Protein AF-A0A3D0N893-F1 (afdb_monomer_lite)

Secondary structure (DSSP, 8-state):
-------------------EEEEGGGGT----TTSB-HHHHHHHHHHHHHTT-EEEE--SEEEEESS-EEE-TTEEEE----S--SS-TTSSEEEEE-TTTT-SSS--SEEE-TT-EEES-EEE-TT-BTTB-----EEEEE-SSS-EEES-EEES-SEEEESSTT--

Radius of gyration: 20.05 Å; chains: 1; bounding box: 73×39×54 Å

Sequence (168 aa):
MRAVITGAALLIVAAACHAADVDVTAYGATCDPNEDATQAIQRALDACGGSGGGTVRMAAGQYRIDGSLVVPPGVTLQGVWKAPHYSSPEVGTTLLAYAGRGSTDGPPLVMLESNSTIRGVTIYYPDQTVDDIQPYPWCIQGRGTHLNVVDCTLLNPYLGIDFGTYAH

Foldseek 3Di:
DDDDDDDDDDPPPPLPLDQDEAELVVQPFDLDQVDARAVSQQVRQVVSVVSVEHEYEYEQGEHEHQDAHERHANYEDDKAADDDDPPDCNGIAEYADDYAWADQDDDANYEYEHNYEYERYEYEDPPDDPVDHTAGHENYEYAYPNYYYYHYHYHRHPHYYYPDPRPD

Structure (mmCIF, N/CA/C/O backbone):
data_AF-A0A3D0N893-F1
#
_entry.id   AF-A0A3D0N893-F1
#
loop_
_atom_site.group_PDB
_atom_site.id
_atom_site.type_symbol
_atom_site.label_atom_id
_atom_site.label_alt_id
_atom_site.label_comp_id
_atom_site.label_asym_id
_atom_site.label_entity_id
_atom_site.label_seq_id
_atom_site.pdbx_PDB_ins_code
_atom_site.Cartn_x
_atom_site.Cartn_y
_atom_site.Cartn_z
_atom_site.occupancy
_atom_site.B_iso_or_equiv
_atom_site.auth_seq_id
_atom_site.auth_comp_id
_atom_site.auth_asym_id
_atom_site.auth_atom_id
_atom_site.pdbx_PDB_model_num
ATOM 1 N N . MET A 1 1 ? -57.915 23.186 36.124 1.00 40.22 1 MET A N 1
ATOM 2 C CA . MET A 1 1 ? -56.913 23.263 35.038 1.00 40.22 1 MET A CA 1
ATOM 3 C C . MET A 1 1 ? -55.570 22.815 35.595 1.00 40.22 1 MET A C 1
ATOM 5 O O . MET A 1 1 ? -55.057 23.473 36.487 1.00 40.22 1 MET A O 1
ATOM 9 N N . ARG A 1 2 ? -55.044 21.666 35.156 1.00 34.31 2 ARG A N 1
ATOM 10 C CA . ARG A 1 2 ? -53.698 21.180 35.499 1.00 34.31 2 ARG A CA 1
ATOM 11 C C . ARG A 1 2 ? -52.986 20.881 34.183 1.00 34.31 2 ARG A C 1
ATOM 13 O O . ARG A 1 2 ? -53.413 19.985 33.465 1.00 34.31 2 ARG A O 1
ATOM 20 N N . ALA A 1 3 ? -51.974 21.676 33.852 1.00 42.62 3 ALA A N 1
ATOM 21 C CA . ALA A 1 3 ? -51.110 21.431 32.707 1.00 42.62 3 ALA A CA 1
ATOM 22 C C . ALA A 1 3 ? -50.092 20.351 33.095 1.00 42.62 3 ALA A C 1
ATOM 24 O O . ALA A 1 3 ? -49.357 20.513 34.067 1.00 42.62 3 ALA A O 1
ATOM 25 N N . VAL A 1 4 ? -50.092 19.239 32.364 1.00 42.94 4 VAL A N 1
ATOM 26 C CA . VAL A 1 4 ? -49.065 18.200 32.461 1.00 42.94 4 VAL A CA 1
ATOM 27 C C . VAL A 1 4 ? -48.025 18.522 31.394 1.00 42.94 4 VAL A C 1
ATOM 29 O O . VAL A 1 4 ? -48.343 18.534 30.209 1.00 42.94 4 VAL A O 1
ATOM 32 N N . ILE A 1 5 ? -46.806 18.843 31.823 1.00 50.22 5 ILE A N 1
ATOM 33 C CA . ILE A 1 5 ? -45.654 19.054 30.943 1.00 50.22 5 ILE A CA 1
ATOM 34 C C . ILE A 1 5 ? -44.962 17.700 30.800 1.00 50.22 5 ILE A C 1
ATOM 36 O O . ILE A 1 5 ? -44.327 17.219 31.737 1.00 50.22 5 ILE A O 1
ATOM 40 N N . THR A 1 6 ? -45.110 17.065 29.642 1.00 48.34 6 THR A N 1
ATOM 41 C CA . THR A 1 6 ? -44.401 15.829 29.305 1.00 48.34 6 THR A CA 1
ATOM 42 C C . THR A 1 6 ? -43.021 16.204 28.765 1.00 48.34 6 THR A C 1
ATOM 44 O O . THR A 1 6 ? -42.893 16.659 27.631 1.00 48.34 6 THR A O 1
ATOM 47 N N . GLY A 1 7 ? -41.984 16.072 29.593 1.00 47.94 7 GLY A N 1
ATOM 48 C CA . GLY A 1 7 ? -40.597 16.246 29.164 1.00 47.94 7 GLY A CA 1
ATOM 49 C C . GLY A 1 7 ? -40.139 15.042 28.342 1.00 47.94 7 GLY A C 1
ATOM 50 O O . GLY A 1 7 ? -40.077 13.930 28.860 1.00 47.94 7 GLY A O 1
ATOM 51 N N . ALA A 1 8 ? -39.824 15.255 27.065 1.00 55.34 8 ALA A N 1
ATOM 52 C CA . ALA A 1 8 ? -39.157 14.257 26.238 1.00 55.34 8 ALA A CA 1
ATOM 53 C C . ALA A 1 8 ? -37.666 14.222 26.607 1.00 55.34 8 ALA A C 1
ATOM 55 O O . ALA A 1 8 ? -36.944 15.197 26.399 1.00 55.34 8 ALA A O 1
ATOM 56 N N . ALA A 1 9 ? -37.207 13.108 27.176 1.00 52.56 9 ALA A N 1
ATOM 57 C CA . ALA A 1 9 ? -35.788 12.858 27.392 1.00 52.56 9 ALA A CA 1
ATOM 58 C C . ALA A 1 9 ? -35.132 12.511 26.046 1.00 52.56 9 ALA A C 1
ATOM 60 O O . ALA A 1 9 ? -35.373 11.442 25.486 1.00 52.56 9 ALA A O 1
ATOM 61 N N . LEU A 1 10 ? -34.320 13.427 25.516 1.00 49.09 10 LEU A N 1
ATOM 62 C CA . LEU A 1 10 ? -33.465 13.173 24.362 1.00 49.09 10 LEU A CA 1
ATOM 63 C C . LEU A 1 10 ? -32.269 12.330 24.829 1.00 49.09 10 LEU A C 1
ATOM 65 O O . LEU A 1 10 ? -31.354 12.845 25.470 1.00 49.09 10 LEU A O 1
ATOM 69 N N . LEU A 1 11 ? -32.290 11.026 24.540 1.00 47.56 11 LEU A N 1
ATOM 70 C CA . LEU A 1 11 ? -31.124 10.164 24.723 1.00 47.56 11 LEU A CA 1
ATOM 71 C C . LEU A 1 11 ? -30.091 10.531 23.648 1.00 47.56 11 LEU A C 1
ATOM 73 O O . LEU A 1 11 ? -30.222 10.144 22.488 1.00 47.56 11 LEU A O 1
ATOM 77 N N . ILE A 1 12 ? -29.061 11.286 24.024 1.00 55.84 12 ILE A N 1
ATOM 78 C CA . ILE A 1 12 ? -27.853 11.404 23.207 1.00 55.84 12 ILE A CA 1
ATOM 79 C C . ILE A 1 12 ? -27.096 10.092 23.399 1.00 55.84 12 ILE A C 1
ATOM 81 O O . ILE A 1 12 ? -26.397 9.905 24.394 1.00 55.84 12 ILE A O 1
ATOM 85 N N . VAL A 1 13 ? -27.268 9.154 22.469 1.00 53.78 13 VAL A N 1
ATOM 86 C CA . VAL A 1 13 ? -26.349 8.022 22.363 1.00 53.78 13 VAL A CA 1
ATOM 87 C C . VAL A 1 13 ? -25.050 8.602 21.822 1.00 53.78 13 VAL A C 1
ATOM 89 O O . VAL A 1 13 ? 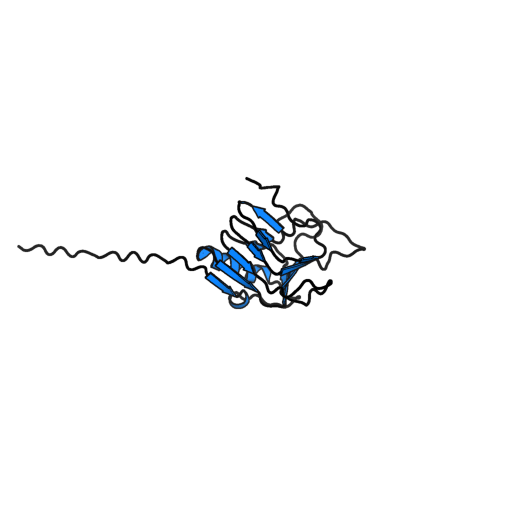-24.924 8.859 20.627 1.00 53.78 13 VAL A O 1
ATOM 92 N N . ALA A 1 14 ? -24.102 8.878 22.714 1.00 51.41 14 ALA A N 1
ATOM 93 C CA . ALA A 1 14 ? -22.727 9.089 22.305 1.00 51.41 14 ALA A CA 1
ATOM 94 C C . ALA A 1 14 ? -22.278 7.792 21.624 1.00 51.41 14 ALA A C 1
ATOM 96 O O . ALA A 1 14 ? -22.131 6.763 22.286 1.00 51.41 14 ALA A O 1
ATOM 97 N N . ALA A 1 15 ? -22.133 7.818 20.299 1.00 56.25 15 ALA A N 1
ATOM 98 C CA . ALA A 1 15 ? -21.440 6.758 19.592 1.00 56.25 15 ALA A CA 1
ATOM 99 C C . ALA A 1 15 ? -20.013 6.752 20.145 1.00 56.25 15 ALA A C 1
ATOM 101 O O . ALA A 1 15 ? -19.223 7.649 19.855 1.00 56.25 15 ALA A O 1
ATO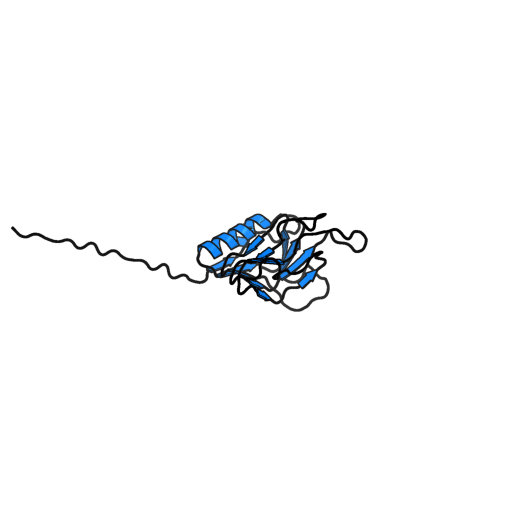M 102 N N . ALA A 1 16 ? -19.713 5.802 21.028 1.00 52.94 16 ALA A N 1
ATOM 103 C CA . ALA A 1 16 ? -18.344 5.559 21.427 1.00 52.94 16 ALA A CA 1
ATOM 104 C C . ALA A 1 16 ? -17.589 5.201 20.143 1.00 52.94 16 ALA A C 1
ATOM 106 O O . ALA A 1 16 ? -17.897 4.188 19.514 1.00 52.94 16 ALA A O 1
ATOM 107 N N . CYS A 1 17 ? -16.653 6.057 19.732 1.00 51.31 17 CYS A N 1
ATOM 108 C CA . CYS A 1 17 ? -15.694 5.761 18.678 1.00 51.31 17 CYS A CA 1
ATOM 109 C C . CYS A 1 17 ? -14.782 4.639 19.185 1.00 51.31 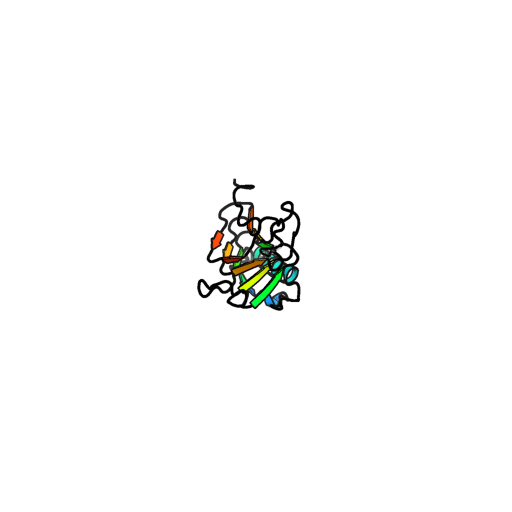17 CYS A C 1
ATOM 111 O O . CYS A 1 17 ? -13.710 4.862 19.742 1.00 51.31 17 CYS A O 1
ATOM 113 N N . HIS A 1 18 ? -15.261 3.404 19.103 1.00 61.41 18 HIS A N 1
ATOM 114 C CA . HIS A 1 18 ? -14.405 2.259 19.325 1.00 61.41 18 HIS A CA 1
ATOM 115 C C . HIS A 1 18 ? -13.518 2.122 18.093 1.00 61.41 18 HIS A C 1
ATOM 117 O O . HIS A 1 18 ? -14.037 2.111 16.979 1.00 61.41 18 HIS A O 1
ATOM 123 N N . ALA A 1 19 ? -12.202 2.035 18.287 1.00 76.06 19 ALA A N 1
ATOM 124 C CA . ALA A 1 19 ? -11.289 1.711 17.199 1.00 76.06 19 ALA A CA 1
ATOM 125 C C . ALA A 1 19 ? -11.771 0.410 16.540 1.00 76.06 19 ALA A C 1
ATOM 127 O O . ALA A 1 19 ? -11.820 -0.632 17.195 1.00 76.06 19 ALA A O 1
ATOM 128 N N . ALA A 1 20 ? -12.196 0.487 15.279 1.00 86.81 20 ALA A N 1
ATOM 129 C CA . ALA A 1 20 ? -12.757 -0.663 14.586 1.00 86.81 20 ALA A CA 1
ATOM 130 C C . ALA A 1 20 ? -11.653 -1.695 14.309 1.00 86.81 20 ALA A C 1
ATOM 132 O O . ALA A 1 20 ? -10.546 -1.322 13.934 1.00 86.81 20 ALA A O 1
ATOM 133 N N . ASP A 1 21 ? -11.944 -2.985 14.473 1.00 93.44 21 ASP A N 1
ATOM 134 C CA . ASP A 1 21 ? -11.076 -4.077 14.016 1.00 93.44 21 ASP A CA 1
ATOM 135 C C . ASP A 1 21 ? -11.810 -4.791 12.874 1.00 93.44 21 ASP A C 1
ATOM 137 O O . ASP A 1 21 ? -12.871 -5.386 13.076 1.00 93.44 21 ASP A O 1
ATOM 141 N N . VAL A 1 22 ? -11.309 -4.612 11.653 1.00 96.81 22 VAL A N 1
ATOM 142 C CA . VAL A 1 22 ? -11.985 -4.973 10.405 1.00 96.81 22 VAL A CA 1
ATOM 143 C C . VAL A 1 22 ? -11.134 -5.973 9.632 1.00 96.81 22 VAL A C 1
ATOM 145 O O . VAL A 1 22 ? -10.005 -5.668 9.276 1.00 96.81 22 VAL A O 1
ATOM 148 N N . ASP A 1 23 ? -11.673 -7.143 9.303 1.00 96.94 23 ASP A N 1
ATOM 149 C CA . ASP A 1 23 ? -11.006 -8.100 8.411 1.00 96.94 23 ASP A CA 1
ATOM 150 C C . ASP A 1 23 ? -11.382 -7.823 6.945 1.00 96.94 23 ASP A C 1
ATOM 152 O O . ASP A 1 23 ? -12.566 -7.704 6.616 1.00 96.94 23 ASP A O 1
ATOM 156 N N . VAL A 1 24 ? -10.396 -7.739 6.045 1.00 97.88 24 VAL A N 1
ATOM 157 C CA . VAL A 1 24 ? -10.636 -7.477 4.611 1.00 97.88 24 VAL A CA 1
ATOM 158 C C . VAL A 1 24 ? -11.502 -8.545 3.928 1.00 97.88 24 VAL A C 1
ATOM 160 O O . VAL A 1 24 ? -12.219 -8.243 2.971 1.00 97.88 24 VAL A O 1
ATOM 163 N N . THR A 1 25 ? -11.498 -9.786 4.421 1.00 96.31 25 THR A N 1
ATOM 164 C CA . THR A 1 25 ? -12.302 -10.886 3.859 1.00 96.31 25 THR A CA 1
ATOM 165 C C . THR A 1 25 ? -13.799 -10.672 4.075 1.00 96.31 25 THR A C 1
ATOM 167 O O . THR A 1 25 ? -14.599 -11.050 3.219 1.00 96.31 25 THR A O 1
ATOM 170 N N . ALA A 1 26 ? -14.194 -9.958 5.138 1.00 97.25 26 ALA A N 1
ATOM 171 C CA . ALA A 1 26 ? -15.586 -9.564 5.369 1.00 97.25 26 ALA A CA 1
ATOM 172 C C . ALA A 1 26 ? -16.118 -8.594 4.294 1.00 97.25 26 ALA A C 1
ATOM 174 O O . ALA A 1 26 ? -17.329 -8.431 4.151 1.00 97.25 26 ALA A O 1
ATOM 175 N N . TYR A 1 27 ? -15.219 -7.984 3.514 1.00 98.00 27 TYR A N 1
ATOM 176 C CA . TYR A 1 27 ? -15.524 -7.057 2.421 1.00 98.00 27 TYR A CA 1
ATOM 177 C C . TYR A 1 27 ? -15.267 -7.672 1.036 1.00 98.00 27 TYR A C 1
ATOM 179 O O . TYR A 1 27 ? -15.369 -6.980 0.014 1.00 98.00 27 TYR A O 1
ATOM 187 N N . GLY A 1 28 ? -14.986 -8.980 1.000 1.00 97.25 28 GLY A N 1
ATOM 188 C CA . GLY A 1 28 ? -14.804 -9.769 -0.215 1.00 97.25 28 GLY A CA 1
ATOM 189 C C . GLY A 1 28 ? -13.378 -9.787 -0.758 1.00 97.25 28 GLY A C 1
ATOM 190 O O . GLY A 1 28 ? -13.204 -10.092 -1.931 1.00 97.25 28 GLY A O 1
ATOM 191 N N . ALA A 1 29 ? -12.367 -9.428 0.041 1.00 97.00 29 ALA A N 1
ATOM 192 C CA . ALA A 1 29 ? -10.984 -9.506 -0.414 1.00 97.00 29 ALA A CA 1
ATOM 193 C C . ALA A 1 29 ? -10.531 -10.968 -0.431 1.00 97.00 29 ALA A C 1
ATOM 195 O O . ALA A 1 29 ? -10.571 -11.644 0.601 1.00 97.00 29 ALA A O 1
ATOM 196 N N . THR A 1 30 ? -10.079 -11.438 -1.589 1.00 93.62 30 THR A N 1
ATOM 197 C CA . THR A 1 30 ? -9.450 -12.747 -1.756 1.00 93.62 30 THR A CA 1
ATOM 198 C C . THR A 1 30 ? -7.932 -12.584 -1.773 1.00 93.62 30 THR A C 1
ATOM 200 O O . THR A 1 30 ? -7.400 -11.569 -2.219 1.00 93.62 30 THR A O 1
ATOM 203 N N . CYS A 1 31 ? -7.218 -13.573 -1.236 1.00 90.94 31 CYS A N 1
ATOM 204 C CA . CYS A 1 31 ? -5.760 -13.660 -1.333 1.00 90.94 31 CYS A CA 1
ATOM 205 C C . CYS A 1 31 ? -5.323 -14.524 -2.531 1.00 90.94 31 CYS A C 1
ATOM 207 O O . CYS A 1 31 ? -4.345 -15.273 -2.444 1.00 90.94 31 CYS A O 1
ATOM 209 N N . ASP A 1 32 ? -6.085 -14.447 -3.628 1.00 93.88 32 ASP A N 1
ATOM 210 C CA . ASP A 1 32 ? -5.747 -15.067 -4.905 1.00 93.88 32 ASP A CA 1
ATOM 211 C C . ASP A 1 32 ? -4.912 -14.074 -5.736 1.00 93.88 32 ASP A C 1
ATOM 213 O O . ASP A 1 32 ? -5.395 -12.983 -6.047 1.00 93.88 32 ASP A O 1
ATOM 217 N N . PRO A 1 33 ? -3.671 -14.414 -6.137 1.00 94.44 33 PRO A N 1
ATOM 218 C CA . PRO A 1 33 ? -2.833 -13.526 -6.944 1.00 94.44 33 PRO A CA 1
ATOM 219 C C . PRO A 1 33 ? -3.396 -13.226 -8.348 1.00 94.44 33 PRO A C 1
ATOM 221 O O . PRO A 1 33 ? -2.850 -12.368 -9.047 1.00 94.44 33 PRO A O 1
ATOM 224 N N . ASN A 1 34 ? -4.461 -13.912 -8.772 1.00 96.19 34 ASN A N 1
ATOM 225 C CA . ASN A 1 34 ? -5.127 -13.714 -10.059 1.00 96.19 34 ASN A CA 1
ATOM 226 C C . ASN A 1 34 ? -6.400 -12.857 -9.969 1.00 96.19 34 ASN A C 1
ATOM 228 O O . ASN A 1 34 ? -6.916 -12.451 -11.010 1.00 96.19 34 ASN A O 1
ATOM 232 N N . GLU A 1 35 ? -6.906 -12.570 -8.768 1.00 97.75 35 GLU A N 1
ATOM 233 C CA . GLU A 1 35 ? -8.131 -11.789 -8.566 1.00 97.75 35 GLU A CA 1
ATOM 234 C C . GLU A 1 35 ? -7.817 -10.422 -7.955 1.00 97.75 35 GLU A C 1
ATOM 236 O O . GLU A 1 35 ? -7.165 -10.331 -6.918 1.00 97.75 35 GLU A O 1
ATOM 241 N N . ASP A 1 36 ? -8.297 -9.344 -8.581 1.00 98.50 36 ASP A N 1
ATOM 242 C CA . ASP A 1 36 ? -8.092 -7.987 -8.066 1.00 98.50 36 ASP A CA 1
ATOM 243 C C . ASP A 1 36 ? -8.815 -7.771 -6.725 1.00 98.50 36 ASP A C 1
ATOM 245 O O . ASP A 1 36 ? -10.047 -7.738 -6.644 1.00 98.50 36 ASP A O 1
ATOM 249 N N . ALA A 1 37 ? -8.035 -7.556 -5.667 1.00 98.62 37 ALA A N 1
ATOM 250 C CA . ALA A 1 37 ? -8.523 -7.296 -4.319 1.00 98.62 37 ALA A CA 1
ATOM 251 C C . ALA A 1 37 ? -8.717 -5.796 -4.026 1.00 98.62 37 ALA A C 1
ATOM 253 O O . ALA A 1 37 ? -9.229 -5.455 -2.953 1.00 98.62 37 ALA A O 1
ATOM 254 N N . THR A 1 38 ? -8.347 -4.895 -4.950 1.00 98.75 38 THR A N 1
ATOM 255 C CA . THR A 1 38 ? -8.287 -3.438 -4.715 1.00 98.75 38 THR A CA 1
ATOM 256 C C . THR A 1 38 ? -9.583 -2.896 -4.117 1.00 98.75 38 THR A C 1
ATOM 258 O O . THR A 1 38 ? -9.580 -2.294 -3.044 1.00 98.75 38 THR A O 1
ATOM 261 N N . GLN A 1 39 ? -10.721 -3.142 -4.773 1.00 98.69 39 GLN A N 1
ATOM 262 C CA . GLN A 1 39 ? -11.997 -2.578 -4.326 1.00 98.69 39 GLN A CA 1
ATOM 263 C C . GLN A 1 39 ? -12.467 -3.165 -2.994 1.00 98.69 39 GLN A C 1
ATOM 265 O O . GLN A 1 39 ? -13.098 -2.471 -2.201 1.00 98.69 39 GLN A O 1
ATOM 270 N N . ALA A 1 40 ? -12.195 -4.445 -2.742 1.00 98.69 40 ALA A N 1
ATOM 271 C CA . ALA A 1 40 ? -12.602 -5.090 -1.503 1.00 98.69 40 ALA A CA 1
ATOM 272 C C . ALA A 1 40 ? -11.814 -4.566 -0.301 1.00 98.69 40 ALA A C 1
ATOM 274 O O . ALA A 1 40 ? -12.406 -4.253 0.732 1.00 98.69 40 ALA A O 1
ATOM 275 N N . ILE A 1 41 ? -10.501 -4.395 -0.466 1.00 98.81 41 ILE A N 1
ATOM 276 C CA . ILE A 1 41 ? -9.642 -3.791 0.553 1.00 98.81 41 ILE A CA 1
ATOM 277 C C . ILE A 1 41 ? -10.036 -2.326 0.769 1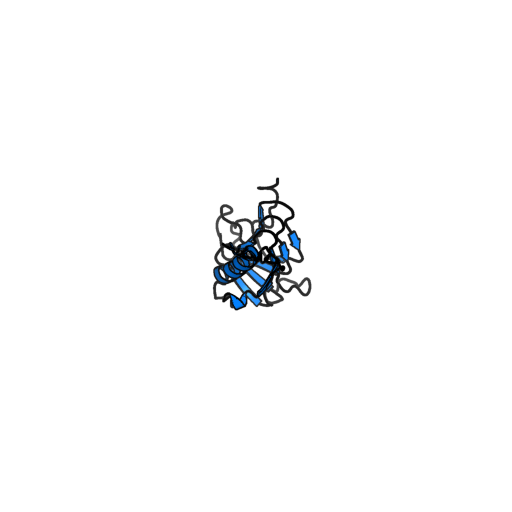.00 98.81 41 ILE A C 1
ATOM 279 O O . ILE A 1 41 ? -10.169 -1.905 1.917 1.00 98.81 41 ILE A O 1
ATOM 283 N N . GLN A 1 42 ? -10.311 -1.568 -0.300 1.00 98.88 42 GLN A N 1
ATOM 284 C CA . GLN A 1 42 ? -10.760 -0.180 -0.168 1.00 98.88 42 GLN A CA 1
ATOM 285 C C . GLN A 1 42 ? -12.074 -0.074 0.616 1.00 98.88 42 GLN A C 1
ATOM 287 O O . GLN A 1 42 ? -12.166 0.740 1.525 1.00 98.88 42 GLN A O 1
ATOM 292 N N . ARG A 1 43 ? -13.063 -0.944 0.364 1.00 98.75 43 ARG A N 1
ATOM 293 C CA . ARG A 1 43 ? -14.312 -0.950 1.149 1.00 98.75 43 ARG A CA 1
ATOM 294 C C . ARG A 1 43 ? -14.072 -1.196 2.643 1.00 98.75 43 ARG A C 1
ATOM 296 O O . ARG A 1 43 ? -14.748 -0.587 3.467 1.00 98.75 43 ARG A O 1
ATOM 303 N N . ALA A 1 44 ? -13.128 -2.072 2.994 1.00 98.69 44 ALA A N 1
ATOM 304 C CA . ALA A 1 44 ? -12.761 -2.321 4.388 1.00 98.69 44 ALA A CA 1
ATOM 305 C C . ALA A 1 44 ? -12.099 -1.089 5.034 1.00 98.69 44 ALA A C 1
ATOM 307 O O . ALA A 1 44 ? -12.441 -0.723 6.161 1.00 98.69 44 ALA A O 1
ATOM 308 N N . LEU A 1 45 ? -11.194 -0.427 4.304 1.00 98.81 45 LEU A N 1
ATOM 309 C CA . LEU A 1 45 ? -10.559 0.833 4.705 1.00 98.81 45 LEU A CA 1
ATOM 310 C C . LEU A 1 45 ? -11.591 1.943 4.916 1.00 98.81 45 LEU A C 1
ATOM 312 O O . LEU A 1 45 ? -11.606 2.561 5.981 1.00 98.81 45 LEU A O 1
ATOM 316 N N . ASP A 1 46 ? -12.496 2.132 3.959 1.00 98.62 46 ASP A N 1
ATOM 317 C CA . ASP A 1 46 ? -13.552 3.142 4.013 1.00 98.62 46 ASP A CA 1
ATOM 318 C C . ASP A 1 46 ? -14.501 2.901 5.192 1.00 98.62 46 ASP A C 1
ATOM 320 O O . ASP A 1 46 ? -14.851 3.836 5.909 1.00 98.62 46 ASP A O 1
ATOM 324 N N . ALA A 1 47 ? -14.892 1.647 5.442 1.00 97.88 47 ALA A N 1
ATOM 325 C CA . ALA A 1 47 ? -15.756 1.298 6.567 1.00 97.88 47 ALA A CA 1
ATOM 326 C C . ALA A 1 47 ? -15.071 1.519 7.927 1.00 97.88 47 ALA A C 1
ATOM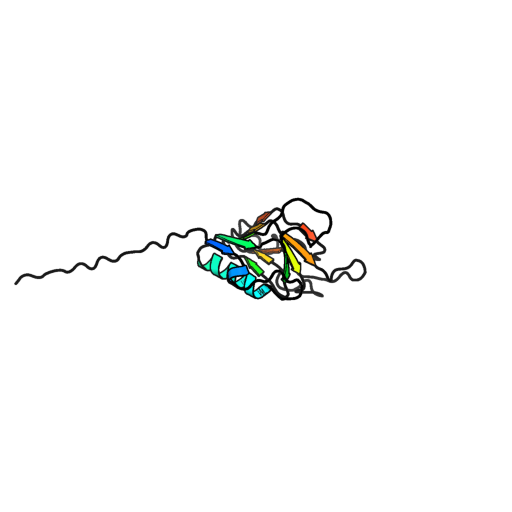 328 O O . ALA A 1 47 ? -15.699 2.013 8.869 1.00 97.88 47 ALA A O 1
ATOM 329 N N . CYS A 1 48 ? -13.778 1.196 8.032 1.00 97.81 48 CYS A N 1
ATOM 330 C CA . CYS A 1 48 ? -12.977 1.466 9.226 1.00 97.81 48 CYS A CA 1
ATOM 331 C C . CYS A 1 48 ? -12.842 2.980 9.468 1.00 97.81 48 CYS A C 1
ATOM 333 O O . CYS A 1 48 ? -13.107 3.461 10.571 1.00 97.81 48 CYS A O 1
ATOM 335 N N . GLY A 1 49 ? -12.536 3.751 8.419 1.00 97.81 49 GLY A N 1
ATOM 336 C CA . GLY A 1 49 ? -12.479 5.214 8.474 1.00 97.81 49 GLY A CA 1
ATOM 337 C C . GLY A 1 49 ? -13.823 5.842 8.853 1.00 97.81 49 GLY A C 1
ATOM 338 O O . GLY A 1 49 ? -13.886 6.675 9.755 1.00 97.81 49 GLY A O 1
ATOM 339 N N . GLY A 1 50 ? -14.920 5.379 8.248 1.00 96.12 50 GLY A N 1
ATOM 340 C CA . GLY A 1 50 ? -16.285 5.814 8.563 1.00 96.12 50 GLY A CA 1
ATOM 341 C C . GLY A 1 50 ? -16.733 5.485 9.992 1.00 96.12 50 GLY A C 1
ATOM 342 O O . GLY A 1 50 ? -17.636 6.135 10.515 1.00 96.12 50 GLY A O 1
ATOM 343 N N . SER A 1 51 ? -16.067 4.530 10.645 1.00 94.56 51 SER A N 1
ATOM 344 C CA . SER A 1 51 ? -16.274 4.182 12.058 1.00 94.56 51 SER A CA 1
ATOM 345 C C . SER A 1 51 ? -15.419 5.020 13.024 1.00 94.56 51 SER A C 1
ATOM 347 O O . SER A 1 51 ? -15.479 4.814 14.235 1.00 94.56 51 SER A O 1
ATOM 349 N N . GLY A 1 52 ? -14.648 5.987 12.512 1.00 93.94 52 GLY A N 1
ATOM 350 C CA . GLY A 1 52 ? -13.776 6.862 13.301 1.00 93.94 52 GLY A CA 1
ATOM 351 C C . GLY A 1 52 ? -12.323 6.390 13.406 1.00 93.94 52 GLY A C 1
ATOM 352 O O . GLY A 1 52 ? -11.584 6.922 14.233 1.00 93.94 52 GLY A O 1
ATOM 353 N N . GLY A 1 53 ? -11.913 5.416 12.587 1.00 96.00 53 GLY A N 1
ATOM 354 C CA . GLY A 1 53 ? -10.561 4.861 12.566 1.00 96.00 53 GLY A CA 1
ATOM 355 C C . GLY A 1 53 ? -10.466 3.470 13.195 1.00 96.00 53 GLY A C 1
ATOM 356 O O . GLY A 1 53 ? -11.457 2.880 13.635 1.00 96.00 53 GLY A O 1
ATOM 357 N N . GLY A 1 54 ? -9.248 2.930 13.240 1.00 97.75 54 GLY A N 1
ATOM 358 C CA . GLY A 1 54 ? -8.990 1.583 13.744 1.00 97.75 54 GLY A CA 1
ATOM 359 C C . GLY A 1 54 ? -7.983 0.808 12.904 1.00 97.75 54 GLY A C 1
ATOM 360 O O . GLY A 1 54 ? -7.047 1.377 12.353 1.00 97.75 54 GLY A O 1
ATOM 361 N N . THR A 1 55 ? -8.142 -0.510 12.845 1.00 98.56 55 THR A N 1
ATOM 362 C CA . THR A 1 55 ? -7.251 -1.429 12.135 1.00 98.56 55 THR A CA 1
ATOM 363 C C . THR A 1 55 ? -8.033 -2.244 11.113 1.00 98.56 55 THR A C 1
ATOM 365 O O . THR A 1 55 ? -9.037 -2.871 11.440 1.00 98.56 55 THR A O 1
ATOM 368 N N . VAL A 1 56 ? -7.527 -2.276 9.885 1.00 98.69 56 VAL A N 1
ATOM 369 C CA . VAL A 1 56 ? -7.946 -3.183 8.819 1.00 98.69 56 VAL A CA 1
ATOM 370 C C . VAL A 1 56 ? -6.905 -4.288 8.702 1.00 98.69 56 VAL A C 1
ATOM 372 O O . VAL A 1 56 ? -5.763 -4.035 8.321 1.00 98.69 56 VAL A O 1
ATOM 375 N N . ARG A 1 57 ? -7.283 -5.512 9.066 1.00 98.19 57 ARG A N 1
ATOM 376 C CA . ARG A 1 57 ? -6.418 -6.688 9.093 1.00 98.19 57 ARG A CA 1
ATOM 377 C C . ARG A 1 57 ? -6.461 -7.447 7.780 1.00 98.19 57 ARG A C 1
ATOM 379 O O . ARG A 1 57 ? -7.528 -7.729 7.238 1.00 98.19 57 ARG A O 1
ATOM 386 N N . MET A 1 58 ? -5.281 -7.852 7.339 1.00 97.44 58 MET A N 1
ATOM 387 C CA . MET A 1 58 ? -5.067 -8.758 6.223 1.00 97.44 58 MET A CA 1
ATOM 388 C C . MET A 1 58 ? -4.407 -10.034 6.738 1.00 97.44 58 MET A C 1
ATOM 390 O O . MET A 1 58 ? -3.453 -9.987 7.519 1.00 97.44 58 MET A O 1
ATOM 394 N N . ALA A 1 59 ? -4.908 -11.185 6.298 1.00 94.56 59 ALA A N 1
ATOM 395 C CA . ALA A 1 59 ? -4.275 -12.463 6.581 1.00 94.56 59 ALA A CA 1
ATOM 396 C C . ALA A 1 59 ? -2.977 -12.620 5.768 1.00 94.56 59 ALA A C 1
ATOM 398 O O . ALA A 1 59 ? -2.667 -11.827 4.874 1.00 94.56 59 ALA A O 1
ATOM 399 N N . ALA A 1 60 ? -2.202 -13.659 6.080 1.00 93.12 60 ALA A N 1
ATOM 400 C CA . ALA A 1 60 ? -1.103 -14.057 5.209 1.00 93.12 60 ALA A CA 1
ATOM 401 C C . ALA A 1 60 ? -1.657 -14.536 3.856 1.00 93.12 60 ALA A C 1
ATOM 403 O O . ALA A 1 60 ? -2.657 -15.254 3.816 1.00 93.12 60 ALA A O 1
ATOM 404 N N . GLY A 1 61 ? -1.009 -14.141 2.765 1.00 93.38 61 GLY A N 1
ATOM 405 C CA . GLY A 1 61 ? -1.470 -14.394 1.404 1.00 93.38 61 GLY A CA 1
ATOM 406 C C . GLY A 1 61 ? -1.037 -13.300 0.431 1.00 93.38 61 GLY A C 1
ATOM 407 O O . GLY A 1 61 ? -0.449 -12.293 0.833 1.00 93.38 61 GLY A O 1
ATOM 408 N N . GLN A 1 62 ? -1.331 -13.511 -0.851 1.00 95.81 62 GLN A N 1
ATOM 409 C CA . GLN A 1 62 ? -0.996 -12.586 -1.931 1.00 95.81 62 GLN A CA 1
ATOM 410 C C . GLN A 1 62 ? -2.261 -11.886 -2.417 1.00 95.81 62 GLN A C 1
ATOM 412 O O . GLN A 1 62 ? -3.206 -12.538 -2.838 1.00 95.81 62 GLN A O 1
ATOM 417 N N . TYR A 1 63 ? -2.274 -10.563 -2.364 1.00 97.94 63 TYR A N 1
ATOM 418 C CA . TYR A 1 63 ? -3.406 -9.739 -2.766 1.00 97.94 63 TYR A CA 1
ATOM 419 C C . TYR A 1 63 ? -3.007 -8.953 -4.009 1.00 97.94 63 TYR A C 1
ATOM 421 O O . TYR A 1 63 ? -2.099 -8.122 -3.944 1.00 97.94 63 TYR A O 1
ATOM 429 N N . ARG A 1 64 ? -3.653 -9.225 -5.146 1.00 98.38 64 ARG A N 1
ATOM 430 C CA . ARG A 1 64 ? -3.433 -8.469 -6.383 1.00 98.38 64 ARG A CA 1
ATOM 431 C C . ARG A 1 64 ? -4.076 -7.091 -6.271 1.00 98.38 64 ARG A C 1
ATOM 433 O O . ARG A 1 64 ? -5.244 -6.993 -5.906 1.00 98.38 64 ARG A O 1
ATOM 440 N N . ILE A 1 65 ? -3.309 -6.049 -6.579 1.00 98.69 65 ILE A N 1
ATOM 441 C CA . ILE A 1 65 ? -3.737 -4.651 -6.539 1.00 98.69 65 ILE A CA 1
ATOM 442 C C . ILE A 1 65 ? -3.547 -4.038 -7.931 1.00 98.69 65 ILE A C 1
ATOM 444 O O . ILE A 1 65 ? -2.430 -3.682 -8.324 1.00 98.69 65 ILE A O 1
ATOM 448 N N . ASP A 1 66 ? -4.649 -3.918 -8.672 1.00 98.50 66 ASP A N 1
ATOM 449 C CA . ASP A 1 66 ? -4.681 -3.314 -10.011 1.00 98.50 66 ASP A CA 1
ATOM 450 C C . ASP A 1 66 ? -4.962 -1.799 -9.989 1.00 98.50 66 ASP A C 1
ATOM 452 O O . ASP A 1 66 ? -4.817 -1.125 -11.012 1.00 98.50 66 ASP A O 1
ATOM 456 N N . GLY A 1 67 ? -5.326 -1.241 -8.829 1.00 97.75 67 GLY A N 1
ATOM 457 C CA . GLY A 1 67 ? -5.548 0.195 -8.636 1.00 97.75 67 GLY A CA 1
ATOM 458 C C . GLY A 1 67 ? -4.732 0.801 -7.492 1.00 97.75 67 GLY A C 1
ATOM 459 O O . GLY A 1 67 ? -3.588 0.431 -7.245 1.00 97.75 67 GLY A O 1
ATOM 460 N N . SER A 1 68 ? -5.338 1.756 -6.793 1.00 98.44 68 SER A N 1
ATOM 461 C CA . SER A 1 68 ? -4.734 2.450 -5.653 1.00 98.44 68 SER A CA 1
ATOM 462 C C . SER A 1 68 ? -5.579 2.253 -4.405 1.00 98.44 68 SER A C 1
ATOM 464 O O . SER A 1 68 ? -6.807 2.200 -4.485 1.00 98.44 68 SER A O 1
ATOM 466 N N . LEU A 1 69 ? -4.918 2.200 -3.254 1.00 98.88 69 LEU A N 1
ATOM 467 C CA . LEU A 1 69 ? -5.542 2.156 -1.939 1.00 98.88 69 LEU A CA 1
ATOM 468 C C . LEU A 1 69 ? -5.329 3.488 -1.223 1.00 98.88 69 LEU A C 1
ATOM 470 O O . LEU A 1 69 ? -4.217 4.011 -1.192 1.00 98.88 69 LEU A O 1
ATOM 474 N N . VAL A 1 70 ? -6.377 4.019 -0.607 1.00 98.88 70 VAL A N 1
ATOM 475 C CA . VAL A 1 70 ? -6.290 5.170 0.296 1.00 98.88 70 VAL A CA 1
ATOM 476 C C . VAL A 1 70 ? -6.561 4.683 1.707 1.00 98.88 70 VAL A C 1
ATOM 478 O O . VAL A 1 70 ? -7.632 4.140 1.971 1.00 98.88 70 VAL A O 1
ATOM 481 N N . VAL A 1 71 ? -5.594 4.871 2.605 1.00 98.81 71 VAL A N 1
ATOM 482 C CA . VAL A 1 71 ? -5.721 4.570 4.033 1.00 98.81 71 VAL A CA 1
ATOM 483 C C . VAL A 1 71 ? -6.233 5.830 4.746 1.00 98.81 71 VAL A C 1
ATOM 485 O O . VAL A 1 71 ? -5.480 6.807 4.835 1.00 98.81 71 VAL A O 1
ATOM 488 N N . PRO A 1 72 ? -7.490 5.837 5.240 1.00 98.62 72 PRO A N 1
ATOM 489 C CA . PRO A 1 72 ? -8.114 7.029 5.813 1.00 98.62 72 PRO A CA 1
ATOM 490 C C . PRO A 1 72 ? -7.465 7.485 7.127 1.00 98.62 72 PRO A C 1
ATOM 492 O O . PRO A 1 72 ? -6.649 6.761 7.714 1.00 98.62 72 PRO A O 1
ATOM 495 N N . PRO A 1 73 ? -7.861 8.653 7.664 1.00 98.00 73 PRO A N 1
ATOM 496 C CA . PRO A 1 73 ? -7.252 9.193 8.861 1.00 98.00 73 PRO A CA 1
ATOM 497 C C . PRO A 1 73 ? -7.515 8.290 10.067 1.00 98.00 73 PRO A C 1
ATOM 499 O O . PRO A 1 73 ? -8.633 7.816 10.273 1.00 98.00 73 PRO A O 1
ATOM 502 N N . GLY A 1 74 ? -6.482 8.051 10.876 1.00 97.38 74 GLY A N 1
ATOM 503 C CA . GLY A 1 74 ? -6.581 7.181 12.054 1.00 97.38 74 GLY A CA 1
ATOM 504 C C . GLY A 1 74 ? -6.791 5.691 11.746 1.00 97.38 74 GLY A C 1
ATOM 505 O O . GLY A 1 74 ? -7.100 4.926 12.661 1.00 97.38 74 GLY A O 1
ATOM 506 N N . VAL A 1 75 ? -6.641 5.265 10.485 1.00 98.69 75 VAL A N 1
ATOM 507 C CA . VAL A 1 75 ? -6.730 3.855 10.078 1.00 98.69 75 VAL A CA 1
ATOM 508 C C . VAL A 1 75 ? -5.336 3.244 9.933 1.00 98.69 75 VAL A C 1
ATOM 510 O O . VAL A 1 75 ? -4.407 3.856 9.408 1.00 98.69 75 VAL A O 1
ATOM 513 N N . THR A 1 76 ? -5.195 2.000 10.382 1.00 98.75 76 THR A N 1
ATOM 514 C CA . THR A 1 76 ? -4.024 1.151 10.155 1.00 98.75 76 THR A CA 1
ATOM 515 C C . THR A 1 76 ? -4.386 0.048 9.167 1.00 98.75 76 THR A C 1
ATOM 517 O O . THR A 1 76 ? -5.217 -0.796 9.487 1.00 98.75 76 THR A O 1
ATOM 520 N N . LEU A 1 77 ? -3.744 0.001 8.000 1.00 98.81 77 LEU A N 1
ATOM 521 C CA . LEU A 1 77 ? -3.733 -1.192 7.152 1.00 98.81 77 LEU A CA 1
ATOM 522 C C . LEU A 1 77 ? -2.643 -2.138 7.659 1.00 98.81 77 LEU A C 1
ATOM 524 O O . LEU A 1 77 ? -1.456 -1.810 7.597 1.00 98.81 77 LEU A O 1
ATOM 528 N N . GLN A 1 78 ? -3.040 -3.292 8.187 1.00 98.56 78 GLN A N 1
ATOM 529 C CA . GLN A 1 78 ? -2.142 -4.195 8.894 1.00 98.56 78 GLN A CA 1
ATOM 530 C C . GLN A 1 78 ? -2.138 -5.596 8.288 1.00 98.56 78 GLN A C 1
ATOM 532 O O . GLN A 1 78 ? -3.131 -6.320 8.350 1.00 98.56 78 GLN A O 1
ATOM 537 N N . GLY A 1 79 ? -0.979 -6.000 7.778 1.00 96.81 79 GLY A N 1
ATOM 538 C CA . GLY A 1 79 ? -0.698 -7.380 7.406 1.00 96.81 79 GLY A CA 1
ATOM 539 C C . GLY A 1 79 ? -0.071 -8.197 8.533 1.00 96.81 79 GLY A C 1
ATOM 540 O O . GLY A 1 79 ? 0.070 -7.762 9.682 1.00 96.81 79 GLY A O 1
ATOM 541 N N . VAL A 1 80 ? 0.336 -9.410 8.175 1.00 92.12 80 VAL A N 1
ATOM 542 C CA . VAL A 1 80 ? 1.117 -10.312 9.016 1.00 92.12 80 VAL A CA 1
ATOM 543 C C . VAL A 1 80 ? 2.550 -10.347 8.500 1.00 92.12 80 VAL A C 1
ATOM 545 O O . VAL A 1 80 ? 2.836 -10.969 7.478 1.00 92.12 80 VAL A O 1
ATOM 548 N N . TRP A 1 81 ? 3.468 -9.758 9.265 1.00 78.88 81 TRP A N 1
ATOM 549 C CA . TRP A 1 81 ? 4.906 -9.848 9.026 1.00 78.88 81 TRP A CA 1
ATOM 550 C C . TRP A 1 81 ? 5.573 -10.591 10.179 1.00 78.88 81 TRP A C 1
ATOM 552 O O . TRP A 1 81 ? 5.478 -10.176 11.334 1.00 78.88 81 TRP A O 1
ATOM 562 N N . LYS A 1 82 ? 6.182 -11.744 9.881 1.00 67.44 82 LYS A N 1
ATOM 563 C CA . LYS A 1 82 ? 6.745 -12.639 10.909 1.00 67.44 82 LYS A CA 1
ATOM 564 C C . LYS A 1 82 ? 8.251 -12.462 11.111 1.00 67.44 82 LYS A C 1
ATOM 566 O O . LYS A 1 82 ? 8.716 -12.651 12.229 1.00 67.44 82 LYS A O 1
ATOM 571 N N . ALA A 1 83 ? 9.002 -12.135 10.060 1.00 59.66 83 ALA A N 1
ATOM 572 C CA . ALA A 1 83 ? 10.440 -11.862 10.095 1.00 59.66 83 ALA A CA 1
ATOM 573 C C . ALA A 1 83 ? 10.895 -11.282 8.742 1.00 59.66 83 ALA A C 1
ATOM 575 O O . ALA A 1 83 ? 10.235 -11.556 7.735 1.00 59.66 83 ALA A O 1
ATOM 576 N N . PRO A 1 84 ? 12.039 -10.571 8.677 1.00 55.38 84 PRO A N 1
ATOM 577 C CA . PRO A 1 84 ? 12.702 -10.286 7.412 1.00 55.38 84 PRO A CA 1
ATOM 578 C C . PRO A 1 84 ? 13.006 -11.607 6.703 1.00 55.38 84 PRO A C 1
ATOM 580 O O . PRO A 1 84 ? 13.743 -12.445 7.225 1.00 55.38 84 PRO A O 1
ATOM 583 N N . HIS A 1 85 ? 12.427 -11.808 5.529 1.00 61.41 85 HIS A N 1
ATOM 584 C CA . HIS A 1 85 ? 12.729 -12.944 4.672 1.00 61.41 85 HIS A CA 1
ATOM 585 C C . HIS A 1 85 ? 13.388 -12.430 3.389 1.00 61.41 85 HIS A C 1
ATOM 587 O O . HIS A 1 85 ? 13.117 -11.315 2.940 1.00 61.41 85 HIS A O 1
ATOM 593 N N . TYR A 1 86 ? 14.281 -13.236 2.805 1.00 61.09 86 TYR A N 1
ATOM 594 C CA . TYR A 1 86 ? 14.735 -13.023 1.426 1.00 61.09 86 TYR A CA 1
ATOM 595 C C . TYR A 1 86 ? 13.513 -12.999 0.490 1.00 61.09 86 TYR A C 1
ATOM 597 O O . TYR A 1 86 ? 12.432 -13.400 0.916 1.00 61.09 86 TYR A O 1
ATOM 605 N N . SER A 1 87 ? 13.662 -12.488 -0.735 1.00 58.19 87 SER A N 1
ATOM 606 C CA . SER A 1 87 ? 12.604 -12.196 -1.721 1.00 58.19 87 SER A CA 1
ATOM 607 C C . SER A 1 87 ? 11.624 -13.358 -1.987 1.00 58.19 87 SER A C 1
ATOM 609 O O . SER A 1 87 ? 11.689 -14.017 -3.019 1.00 58.19 87 SER A O 1
ATOM 611 N N . SER A 1 88 ? 10.714 -13.570 -1.040 1.00 68.44 88 SER A N 1
ATOM 612 C CA . SER A 1 88 ? 9.730 -14.648 -0.940 1.00 68.44 88 SER A CA 1
ATOM 613 C C . SER A 1 88 ? 8.356 -14.007 -0.746 1.00 68.44 88 SER A C 1
ATOM 615 O O . SER A 1 88 ? 7.893 -13.875 0.390 1.00 68.44 88 SER A O 1
ATOM 617 N N . PRO A 1 89 ? 7.719 -13.526 -1.827 1.00 65.62 89 PRO A N 1
ATOM 618 C CA . PRO A 1 89 ? 6.391 -12.907 -1.774 1.00 65.62 89 PRO A CA 1
ATOM 619 C C . PRO A 1 89 ? 5.301 -13.832 -1.196 1.00 65.62 89 PRO A C 1
ATOM 621 O O . PRO A 1 89 ? 4.224 -13.369 -0.836 1.00 65.62 89 PRO A O 1
ATOM 624 N N . GLU A 1 90 ? 5.567 -15.128 -1.059 1.00 70.94 90 GLU A N 1
ATOM 625 C CA . GLU A 1 90 ? 4.697 -16.124 -0.433 1.00 70.94 90 GLU A CA 1
ATOM 626 C C . GLU A 1 90 ? 4.674 -16.100 1.110 1.00 70.94 90 GLU A C 1
ATOM 628 O O . GLU A 1 90 ? 3.845 -16.782 1.718 1.00 70.94 90 GLU A O 1
ATOM 633 N N . VAL A 1 91 ? 5.558 -15.339 1.767 1.00 79.75 91 VAL A N 1
ATOM 634 C CA . VAL A 1 91 ? 5.629 -15.273 3.235 1.00 79.75 91 VAL A CA 1
ATOM 635 C C . VAL A 1 91 ? 4.946 -14.009 3.759 1.00 79.75 91 VAL A C 1
ATOM 637 O O . VAL A 1 91 ? 5.308 -12.891 3.411 1.00 79.75 91 VAL A O 1
ATOM 640 N N . GLY A 1 92 ? 3.987 -14.186 4.672 1.00 90.62 92 GLY A N 1
ATOM 641 C CA . GLY A 1 92 ? 3.262 -13.071 5.285 1.00 90.62 92 GLY A CA 1
ATOM 642 C C . GLY A 1 92 ? 2.166 -12.505 4.383 1.00 90.62 92 GLY A C 1
ATOM 643 O O . GLY A 1 92 ? 1.578 -13.234 3.585 1.00 90.62 92 GLY A O 1
ATOM 644 N N . THR A 1 93 ? 1.836 -11.229 4.564 1.00 95.12 93 THR A N 1
ATOM 645 C CA . THR A 1 93 ? 0.884 -10.504 3.709 1.00 95.12 93 THR A CA 1
ATOM 646 C C . THR A 1 93 ? 1.635 -9.766 2.609 1.00 95.12 93 THR A C 1
ATOM 648 O O . THR A 1 93 ? 2.429 -8.871 2.906 1.00 95.12 93 THR A O 1
ATOM 651 N N . THR A 1 94 ? 1.333 -10.086 1.352 1.00 95.69 94 THR A N 1
ATOM 652 C CA . THR A 1 94 ? 1.961 -9.462 0.184 1.00 95.69 94 THR A CA 1
ATOM 653 C C . THR A 1 94 ? 0.931 -8.749 -0.682 1.00 95.69 94 THR A C 1
ATOM 655 O O . THR A 1 94 ? -0.072 -9.342 -1.072 1.00 95.69 94 THR A O 1
ATOM 658 N N . LEU A 1 95 ? 1.202 -7.490 -1.018 1.00 97.88 95 LEU A N 1
ATOM 659 C CA . LEU A 1 95 ? 0.483 -6.716 -2.025 1.00 97.88 95 LEU A CA 1
ATOM 660 C C . LEU A 1 95 ? 1.235 -6.834 -3.356 1.00 97.88 95 LEU A C 1
ATOM 662 O O . LEU A 1 95 ? 2.375 -6.378 -3.461 1.00 97.88 95 LEU A O 1
ATOM 666 N N . LEU A 1 96 ? 0.614 -7.453 -4.360 1.00 98.12 96 LEU A N 1
ATOM 667 C CA . LEU A 1 96 ? 1.146 -7.535 -5.720 1.00 98.12 96 LEU A CA 1
ATOM 668 C C . LEU A 1 96 ? 0.680 -6.308 -6.506 1.00 98.12 96 LEU A C 1
ATOM 670 O O . LEU A 1 96 ? -0.492 -6.196 -6.860 1.00 98.12 96 LEU A O 1
ATOM 674 N N . ALA A 1 97 ? 1.596 -5.381 -6.747 1.00 98.44 97 ALA A N 1
ATOM 675 C CA . ALA A 1 97 ? 1.333 -4.084 -7.344 1.00 98.44 97 ALA A CA 1
ATOM 676 C C . ALA A 1 97 ? 1.410 -4.140 -8.876 1.00 98.44 97 ALA A C 1
ATOM 678 O O . ALA A 1 97 ? 2.489 -4.329 -9.440 1.00 98.44 97 ALA A O 1
ATOM 679 N N . TYR A 1 98 ? 0.275 -3.924 -9.544 1.00 98.12 98 TYR A N 1
ATOM 680 C CA . TYR A 1 98 ? 0.181 -3.874 -11.010 1.00 98.12 98 TYR A CA 1
ATOM 681 C C . TYR A 1 98 ? -0.242 -2.496 -11.549 1.00 98.12 98 TYR A C 1
ATOM 683 O O . TYR A 1 98 ? -0.103 -2.225 -12.743 1.00 98.12 98 TYR A O 1
ATOM 691 N N . ALA A 1 99 ? -0.714 -1.595 -10.685 1.00 96.75 99 ALA A N 1
ATOM 692 C CA . ALA A 1 99 ? -1.166 -0.264 -11.076 1.00 96.75 99 ALA A CA 1
ATOM 693 C C . ALA A 1 99 ? -0.022 0.668 -11.520 1.00 96.75 99 ALA A C 1
ATOM 695 O O . ALA A 1 99 ? 1.054 0.681 -10.925 1.00 96.75 99 ALA A O 1
ATOM 696 N N . GLY A 1 100 ? -0.283 1.519 -12.520 1.00 96.94 100 GLY A N 1
ATOM 697 C CA . GLY A 1 100 ? 0.555 2.687 -12.842 1.00 96.94 100 GLY A CA 1
ATOM 698 C C . GLY A 1 100 ? 1.804 2.433 -13.696 1.00 96.94 100 GLY A C 1
ATOM 699 O O . GLY A 1 100 ? 2.591 3.354 -13.897 1.00 96.94 100 GLY A O 1
ATOM 700 N N . ARG A 1 101 ? 1.998 1.221 -14.226 1.00 97.69 101 ARG A N 1
ATOM 701 C CA . ARG A 1 101 ? 3.158 0.884 -15.067 1.00 97.69 101 ARG A CA 1
ATOM 702 C C . ARG A 1 101 ? 3.338 1.851 -16.244 1.00 97.69 101 ARG A C 1
ATOM 704 O O . ARG A 1 101 ? 2.397 2.121 -16.986 1.00 97.69 101 ARG A O 1
ATOM 711 N N . GLY A 1 102 ? 4.577 2.281 -16.470 1.00 98.00 102 GLY A N 1
ATOM 712 C CA . GLY A 1 102 ? 4.983 3.116 -17.601 1.00 98.00 102 GLY A CA 1
ATOM 713 C C . GLY A 1 102 ? 4.961 4.622 -17.327 1.00 98.00 102 GLY A C 1
ATOM 714 O O . GLY A 1 102 ? 5.285 5.394 -18.226 1.00 98.00 102 GLY A O 1
ATOM 715 N N . SER A 1 103 ? 4.609 5.058 -16.114 1.00 97.56 103 SER A N 1
ATOM 716 C CA . SER A 1 103 ? 4.555 6.476 -15.741 1.00 97.56 103 SER A CA 1
ATOM 717 C C . SER A 1 103 ? 4.952 6.690 -14.280 1.00 97.56 103 SER A C 1
ATOM 719 O O . SER A 1 103 ? 4.580 5.903 -13.419 1.00 97.56 103 SER A O 1
ATOM 721 N N . THR A 1 104 ? 5.677 7.769 -13.974 1.00 98.00 104 THR A N 1
ATOM 722 C CA . THR A 1 104 ? 5.812 8.266 -12.588 1.00 98.00 104 THR A CA 1
ATOM 723 C C . THR A 1 104 ? 4.647 9.156 -12.170 1.00 98.00 104 THR A C 1
ATOM 725 O O . THR A 1 104 ? 4.445 9.388 -10.980 1.00 98.00 104 THR A O 1
ATOM 728 N N . ASP A 1 105 ? 3.885 9.657 -13.141 1.00 96.25 105 ASP A N 1
ATOM 729 C CA . ASP A 1 105 ? 2.704 10.475 -12.911 1.00 96.25 105 ASP A CA 1
ATOM 730 C C . ASP A 1 105 ? 1.498 9.563 -12.688 1.00 96.25 105 ASP A C 1
ATOM 732 O O . ASP A 1 105 ? 1.198 8.699 -13.518 1.00 96.25 105 ASP A O 1
ATOM 736 N N . GLY A 1 106 ? 0.798 9.757 -11.573 1.00 96.00 106 GLY A N 1
ATOM 737 C CA . GLY A 1 106 ? -0.370 8.962 -11.216 1.00 96.00 106 GLY A CA 1
ATOM 738 C C . GLY A 1 106 ? -0.606 8.907 -9.708 1.00 96.00 106 GLY A C 1
ATOM 739 O O . GLY A 1 106 ? 0.199 9.430 -8.933 1.00 96.00 106 GLY A O 1
ATOM 740 N N . PRO A 1 107 ? -1.721 8.299 -9.276 1.00 97.88 107 PRO A N 1
ATOM 741 C CA . PRO A 1 107 ? -1.934 8.012 -7.865 1.00 97.88 107 PRO A CA 1
ATOM 742 C C . PRO A 1 107 ? -0.880 7.011 -7.364 1.00 97.88 107 PRO A C 1
ATOM 744 O O . PRO A 1 107 ? -0.454 6.142 -8.131 1.00 97.88 107 PRO A O 1
ATOM 747 N N . PRO A 1 108 ? -0.458 7.098 -6.090 1.00 98.62 108 PRO A N 1
ATOM 748 C CA . PRO A 1 108 ? 0.408 6.080 -5.513 1.00 98.62 108 PRO A CA 1
ATOM 749 C C . PRO A 1 108 ? -0.322 4.736 -5.414 1.00 98.62 108 PRO A C 1
ATOM 751 O O . PRO A 1 108 ? -1.555 4.694 -5.434 1.00 98.62 108 PRO A O 1
ATOM 754 N N . LEU A 1 109 ? 0.414 3.638 -5.230 1.00 98.88 109 LEU A N 1
ATOM 755 C CA . LEU A 1 109 ? -0.213 2.352 -4.898 1.00 98.88 109 LEU A CA 1
ATOM 756 C C . LEU A 1 109 ? -0.955 2.448 -3.555 1.00 98.88 109 LEU A C 1
ATOM 758 O O . LEU A 1 109 ? -2.102 2.021 -3.456 1.00 98.88 109 LEU A O 1
ATOM 762 N N . VAL A 1 110 ? -0.318 3.045 -2.542 1.00 98.88 110 VAL A N 1
ATOM 763 C CA . VAL A 1 110 ? -0.929 3.336 -1.240 1.00 98.88 110 VAL A CA 1
ATOM 764 C C . VAL A 1 110 ? -0.771 4.817 -0.900 1.00 98.88 110 VAL A C 1
ATOM 766 O O . VAL A 1 110 ? 0.342 5.320 -0.748 1.00 98.88 110 VAL A O 1
ATOM 769 N N . MET A 1 111 ? -1.892 5.515 -0.734 1.00 98.75 111 MET A N 1
ATOM 770 C CA . MET A 1 111 ? -1.948 6.860 -0.165 1.00 98.75 111 MET A CA 1
ATOM 771 C C . MET A 1 111 ? -2.253 6.777 1.331 1.00 98.75 111 MET A C 1
ATOM 773 O O . MET A 1 111 ? -3.235 6.154 1.727 1.00 98.75 111 MET A O 1
ATOM 777 N N . LEU A 1 112 ? -1.441 7.434 2.152 1.00 98.81 112 LEU A N 1
ATOM 778 C CA . LEU A 1 112 ? -1.650 7.571 3.591 1.00 98.81 112 LEU A CA 1
ATOM 779 C C . LEU A 1 112 ? -2.189 8.964 3.920 1.00 98.81 112 LEU A C 1
ATOM 781 O O . LEU A 1 112 ? -1.556 9.965 3.577 1.00 98.81 112 LEU A O 1
ATOM 785 N N . GLU A 1 113 ? -3.317 9.029 4.626 1.00 98.25 113 GLU A N 1
ATOM 786 C CA . GLU A 1 113 ? -3.854 10.276 5.185 1.00 98.25 113 GLU A CA 1
ATOM 787 C C . GLU A 1 113 ? -3.409 10.506 6.644 1.00 98.25 113 GLU A C 1
ATOM 789 O O . GLU A 1 113 ? -2.751 9.662 7.253 1.00 98.25 113 GLU A O 1
ATOM 794 N N . SER A 1 114 ? -3.743 11.658 7.235 1.00 97.25 114 SER A N 1
ATOM 795 C CA . SER A 1 114 ? -3.282 12.046 8.579 1.00 97.25 114 SER A CA 1
ATOM 796 C C . SER A 1 114 ? -3.513 10.977 9.657 1.00 97.25 114 SER A C 1
ATOM 798 O O . SER A 1 114 ? -4.623 10.483 9.836 1.00 97.25 114 SER A O 1
ATOM 800 N N . ASN A 1 115 ? -2.493 10.690 10.466 1.00 97.31 115 ASN A N 1
ATOM 801 C CA . ASN A 1 115 ? -2.518 9.673 11.527 1.00 97.31 115 ASN A CA 1
ATOM 802 C C . ASN A 1 115 ? -2.765 8.236 11.029 1.00 97.31 115 ASN A C 1
ATOM 804 O O . ASN A 1 115 ? -3.148 7.376 11.823 1.00 97.31 115 ASN A O 1
ATOM 808 N N . SER A 1 116 ? -2.596 7.966 9.735 1.00 98.50 116 SER A N 1
ATOM 809 C CA . SER A 1 116 ? -2.729 6.616 9.191 1.00 98.50 116 SER A CA 1
ATOM 810 C C . SER A 1 116 ? -1.412 5.841 9.240 1.00 98.50 116 SER A C 1
ATOM 812 O O . SER A 1 116 ? -0.314 6.395 9.388 1.00 98.50 116 SER A O 1
ATOM 814 N N . THR A 1 117 ? -1.536 4.520 9.154 1.00 98.81 117 THR A N 1
ATOM 815 C CA . THR A 1 117 ? -0.405 3.594 9.182 1.00 98.81 117 THR A CA 1
ATOM 816 C C . THR A 1 117 ? -0.585 2.504 8.137 1.00 98.81 117 THR A C 1
ATOM 818 O O . THR A 1 117 ? -1.662 1.926 8.019 1.00 98.81 117 THR A O 1
ATOM 821 N N . ILE A 1 118 ? 0.490 2.150 7.442 1.00 98.75 118 ILE A N 1
ATOM 822 C CA . ILE A 1 118 ? 0.624 0.835 6.809 1.00 98.75 118 ILE A CA 1
ATOM 823 C C . ILE A 1 118 ? 1.688 0.043 7.562 1.00 98.75 118 ILE A C 1
ATOM 825 O O . ILE A 1 118 ? 2.769 0.564 7.859 1.00 98.75 118 ILE A O 1
ATOM 829 N N . ARG A 1 119 ? 1.369 -1.201 7.925 1.00 97.88 119 ARG A N 1
ATOM 830 C CA . ARG A 1 119 ? 2.263 -2.025 8.736 1.00 97.88 119 ARG A CA 1
ATOM 831 C C . ARG A 1 119 ? 2.250 -3.494 8.354 1.00 97.88 119 ARG A C 1
ATOM 833 O O . ARG A 1 119 ? 1.192 -4.082 8.148 1.00 97.88 119 ARG A O 1
ATOM 840 N N . GLY A 1 120 ? 3.429 -4.109 8.398 1.00 95.56 120 GLY A N 1
ATOM 841 C CA . GLY A 1 120 ? 3.561 -5.563 8.371 1.00 95.56 120 GLY A CA 1
ATOM 842 C C . GLY A 1 120 ? 3.194 -6.183 7.025 1.00 95.56 120 GLY A C 1
ATOM 843 O O . GLY A 1 120 ? 2.574 -7.246 6.998 1.00 95.56 120 GLY A O 1
ATOM 844 N N . VAL A 1 121 ? 3.543 -5.513 5.925 1.00 95.94 121 VAL A N 1
ATOM 845 C CA . VAL A 1 121 ? 3.275 -5.988 4.562 1.00 95.94 121 VAL A CA 1
ATOM 846 C C . VAL A 1 121 ? 4.540 -6.025 3.716 1.00 95.94 121 VAL A C 1
ATOM 848 O O . VAL A 1 121 ? 5.449 -5.206 3.865 1.00 95.94 121 VAL A O 1
ATOM 851 N N . THR A 1 122 ? 4.555 -6.944 2.765 1.00 95.38 122 THR A N 1
ATOM 852 C CA . THR A 1 122 ? 5.448 -6.894 1.612 1.00 95.38 122 THR A CA 1
ATOM 853 C C . THR A 1 122 ? 4.695 -6.244 0.454 1.00 95.38 122 THR A C 1
ATOM 855 O O . THR A 1 122 ? 3.558 -6.611 0.184 1.00 95.38 122 THR A O 1
ATOM 858 N N . ILE A 1 123 ? 5.297 -5.286 -0.244 1.00 97.12 123 ILE A N 1
ATOM 859 C CA . ILE A 1 123 ? 4.758 -4.740 -1.495 1.00 97.12 123 ILE A CA 1
ATOM 860 C C . ILE A 1 123 ? 5.710 -5.136 -2.611 1.00 97.12 123 ILE A C 1
ATOM 862 O O . ILE A 1 123 ? 6.885 -4.781 -2.561 1.00 97.12 123 ILE A O 1
ATOM 866 N N . TYR A 1 124 ? 5.217 -5.875 -3.596 1.00 96.75 124 TYR A N 1
ATOM 867 C CA . TYR A 1 124 ? 6.015 -6.413 -4.690 1.00 96.75 124 TYR A CA 1
ATOM 868 C C . TYR A 1 124 ? 5.427 -5.990 -6.031 1.00 96.75 124 TYR A C 1
ATOM 870 O O . TYR A 1 124 ? 4.232 -6.155 -6.238 1.00 96.75 124 TYR A O 1
ATOM 878 N N . TYR A 1 125 ? 6.266 -5.472 -6.929 1.00 97.75 125 TYR A N 1
ATOM 879 C CA . TYR A 1 125 ? 5.925 -5.125 -8.311 1.00 97.75 125 TYR A CA 1
ATOM 880 C C . TYR A 1 125 ? 6.371 -6.254 -9.256 1.00 97.75 125 TYR A C 1
ATOM 882 O O . TYR A 1 125 ? 7.551 -6.293 -9.621 1.00 97.75 125 TYR A O 1
ATOM 890 N N . PRO A 1 126 ? 5.483 -7.187 -9.654 1.00 96.56 126 PRO A N 1
ATOM 891 C CA . PRO A 1 126 ? 5.903 -8.412 -10.340 1.00 96.56 126 PRO A CA 1
ATOM 892 C C . PRO A 1 126 ? 6.423 -8.168 -11.758 1.00 96.56 126 PRO A C 1
ATOM 894 O O . PRO A 1 126 ? 7.363 -8.829 -12.192 1.00 96.56 126 PRO A O 1
ATOM 897 N N . ASP A 1 127 ? 5.870 -7.162 -12.438 1.00 96.50 127 ASP A N 1
ATOM 898 C CA . ASP A 1 127 ? 6.241 -6.791 -13.809 1.00 96.50 127 ASP A CA 1
ATOM 899 C C . ASP A 1 127 ? 7.520 -5.939 -13.889 1.00 96.50 127 ASP A C 1
ATOM 901 O O . ASP A 1 127 ? 7.962 -5.584 -14.985 1.00 96.50 127 ASP A O 1
ATOM 905 N N . GLN A 1 128 ? 8.110 -5.580 -12.744 1.00 96.31 128 GLN A N 1
ATOM 906 C CA . GLN A 1 128 ? 9.380 -4.866 -12.674 1.00 96.31 128 GLN A CA 1
ATOM 907 C C . GLN A 1 128 ? 10.520 -5.886 -12.612 1.00 96.31 128 GLN A C 1
ATOM 909 O O . GLN A 1 128 ? 10.782 -6.493 -11.567 1.00 96.31 128 GLN A O 1
ATOM 914 N N . THR A 1 129 ? 11.207 -6.067 -13.738 1.00 95.31 129 THR A N 1
ATOM 915 C CA . THR A 1 129 ? 12.301 -7.037 -13.881 1.00 95.31 129 THR A CA 1
ATOM 916 C C . THR A 1 129 ? 13.616 -6.332 -14.194 1.00 95.31 129 THR A C 1
ATOM 918 O O . THR A 1 129 ? 13.628 -5.180 -14.618 1.00 95.31 129 THR A O 1
ATOM 921 N N . VAL A 1 130 ? 14.740 -7.023 -13.990 1.00 93.69 130 VAL A N 1
ATOM 922 C CA . VAL A 1 130 ? 16.078 -6.454 -14.234 1.00 93.69 130 VAL A CA 1
ATOM 923 C C . VAL A 1 130 ? 16.310 -6.058 -15.695 1.00 93.69 130 VAL A C 1
ATOM 925 O O . VAL A 1 130 ? 17.061 -5.121 -15.950 1.00 93.69 130 VAL A O 1
ATOM 928 N N . ASP A 1 131 ? 15.644 -6.735 -16.633 1.00 96.75 131 ASP A N 1
ATOM 929 C CA . ASP A 1 131 ? 15.768 -6.491 -18.073 1.00 96.75 131 ASP A CA 1
ATOM 930 C C . ASP A 1 131 ? 14.706 -5.511 -18.609 1.00 96.75 131 ASP A C 1
ATOM 932 O O . ASP A 1 131 ? 14.807 -5.055 -19.747 1.00 96.75 131 ASP A O 1
ATOM 936 N N . ASP A 1 132 ? 13.695 -5.170 -17.802 1.00 96.38 132 ASP A N 1
ATOM 937 C CA . ASP A 1 132 ? 12.592 -4.280 -18.176 1.00 96.38 132 ASP A CA 1
ATOM 938 C C . ASP A 1 132 ? 12.183 -3.401 -16.986 1.00 96.38 132 ASP A C 1
ATOM 940 O O . ASP A 1 132 ? 11.152 -3.607 -16.336 1.00 96.38 132 ASP A O 1
ATOM 944 N N . ILE A 1 133 ? 13.047 -2.431 -16.678 1.00 97.56 133 ILE A N 1
ATOM 945 C CA . ILE A 1 133 ? 12.794 -1.442 -15.632 1.00 97.56 133 ILE A CA 1
ATOM 946 C C . ILE A 1 133 ? 11.861 -0.369 -16.196 1.00 97.56 133 ILE A C 1
ATOM 948 O O . ILE A 1 133 ? 12.226 0.360 -17.120 1.00 97.56 133 ILE A O 1
ATOM 952 N N . GLN A 1 134 ? 10.667 -0.251 -15.621 1.00 98.38 134 GLN A N 1
ATOM 953 C CA . GLN A 1 134 ? 9.633 0.682 -16.062 1.00 98.38 134 GLN A CA 1
ATOM 954 C C . GLN A 1 134 ? 9.298 1.708 -14.981 1.00 98.38 134 GLN A C 1
ATOM 956 O O . GLN A 1 134 ? 9.308 1.367 -13.795 1.00 98.38 134 GLN A O 1
ATOM 961 N N . PRO A 1 135 ? 8.934 2.945 -15.360 1.00 98.44 135 PRO A N 1
ATOM 962 C CA . PRO A 1 135 ? 8.438 3.923 -14.405 1.00 98.44 135 PRO A CA 1
ATOM 963 C C . PRO A 1 135 ? 7.149 3.444 -13.725 1.00 98.44 135 PRO A C 1
ATOM 965 O O . PRO A 1 135 ? 6.273 2.878 -14.378 1.00 98.44 135 PRO A O 1
ATOM 968 N N . TYR A 1 136 ? 7.032 3.704 -12.427 1.00 98.69 136 TYR A N 1
ATOM 969 C CA . TYR A 1 136 ? 5.799 3.569 -11.646 1.00 98.69 136 TYR A CA 1
ATOM 970 C C . TYR A 1 136 ? 5.644 4.804 -10.746 1.00 98.69 136 TYR A C 1
ATOM 972 O O . TYR A 1 136 ? 6.665 5.394 -10.360 1.00 98.69 136 TYR A O 1
ATOM 980 N N . PRO A 1 137 ? 4.410 5.180 -10.358 1.00 98.62 137 PRO A N 1
ATOM 981 C CA . PRO A 1 137 ? 4.181 6.186 -9.333 1.00 98.62 137 PRO A CA 1
ATOM 982 C C . PRO A 1 137 ? 4.737 5.732 -7.980 1.00 98.62 137 PRO A C 1
ATOM 984 O O . PRO A 1 137 ? 5.205 4.602 -7.813 1.00 98.62 137 PRO A O 1
ATOM 987 N N . TRP A 1 138 ? 4.657 6.614 -6.987 1.00 98.75 138 TRP A N 1
ATOM 988 C CA . TRP A 1 138 ? 5.041 6.295 -5.614 1.00 98.75 138 TRP A CA 1
ATOM 989 C C . TRP A 1 138 ? 4.347 5.027 -5.105 1.00 98.75 138 TRP A C 1
ATOM 991 O O . TRP A 1 138 ? 3.130 4.885 -5.186 1.00 98.75 138 TRP A O 1
ATOM 1001 N N . CYS A 1 139 ? 5.118 4.106 -4.538 1.00 98.81 139 CYS A N 1
ATOM 1002 C CA . CYS A 1 139 ? 4.570 2.926 -3.887 1.00 98.81 139 CYS A CA 1
ATOM 1003 C C . CYS A 1 139 ? 3.776 3.320 -2.639 1.00 98.81 139 CYS A C 1
ATOM 1005 O O . CYS A 1 139 ? 2.616 2.940 -2.488 1.00 98.81 139 CYS A O 1
ATOM 1007 N N . ILE A 1 140 ? 4.357 4.167 -1.791 1.00 98.88 140 ILE A N 1
ATOM 1008 C CA . ILE A 1 140 ? 3.655 4.777 -0.663 1.00 98.88 140 ILE A CA 1
ATOM 1009 C C . ILE A 1 140 ? 3.831 6.290 -0.748 1.00 98.88 140 ILE A C 1
ATOM 1011 O O . ILE A 1 140 ? 4.956 6.782 -0.830 1.00 98.88 140 ILE A O 1
ATOM 1015 N N . GLN A 1 141 ? 2.734 7.039 -0.694 1.00 98.62 141 GLN A N 1
ATOM 1016 C CA . GLN A 1 141 ? 2.780 8.497 -0.610 1.00 98.62 141 GLN A CA 1
ATOM 1017 C C . GLN A 1 141 ? 1.912 9.000 0.536 1.00 98.62 141 GLN A C 1
ATOM 1019 O O . GLN A 1 141 ? 0.879 8.422 0.864 1.00 98.62 141 GLN A O 1
ATOM 1024 N N . GLY A 1 142 ? 2.362 10.075 1.165 1.00 97.81 142 GLY A N 1
ATOM 1025 C CA . GLY A 1 142 ? 1.710 10.700 2.298 1.00 97.81 142 GLY A CA 1
ATOM 1026 C C . GLY A 1 142 ? 1.031 12.017 1.969 1.00 97.81 142 GLY A C 1
ATOM 1027 O O . GLY A 1 142 ? 1.614 12.850 1.276 1.00 97.81 142 GLY A O 1
ATOM 1028 N N . ARG A 1 143 ? -0.155 12.244 2.537 1.00 95.62 143 ARG A N 1
ATOM 1029 C CA . ARG A 1 143 ? -0.836 13.546 2.567 1.00 95.62 143 ARG A CA 1
ATOM 1030 C C . ARG A 1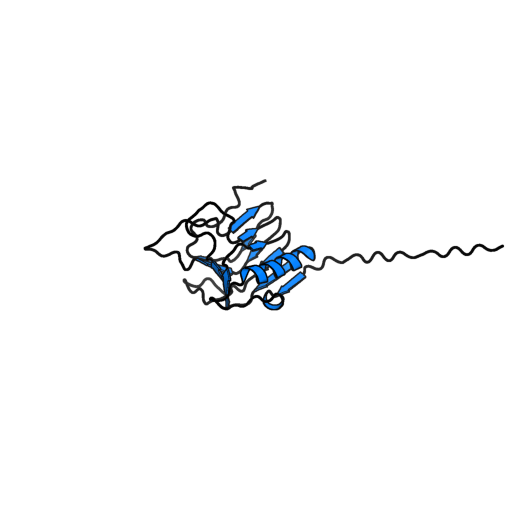 143 ? -1.376 13.813 3.966 1.00 95.62 143 ARG A C 1
ATOM 1032 O O . ARG A 1 143 ? -2.334 13.179 4.396 1.00 95.62 143 ARG A O 1
ATOM 1039 N N . GLY A 1 144 ? -0.771 14.761 4.675 1.00 92.81 144 GLY A N 1
ATOM 1040 C CA . GLY A 1 144 ? -1.145 15.078 6.052 1.00 92.81 144 GLY A CA 1
ATOM 1041 C C . GLY A 1 144 ? 0.009 14.917 7.035 1.00 92.81 144 GLY A C 1
ATOM 1042 O O . GLY A 1 144 ? 1.178 15.014 6.668 1.00 92.81 144 GLY A O 1
ATOM 1043 N N . THR A 1 145 ? -0.322 14.700 8.306 1.00 94.25 145 THR A N 1
ATOM 1044 C CA . THR A 1 145 ? 0.650 14.627 9.409 1.00 94.25 145 THR A CA 1
ATOM 1045 C C . THR A 1 145 ? 0.588 13.285 10.137 1.00 94.25 145 THR A C 1
ATOM 1047 O O . THR A 1 145 ? -0.410 12.573 10.060 1.00 94.25 145 THR A O 1
ATOM 1050 N N . HIS A 1 146 ? 1.659 12.929 10.854 1.00 95.44 146 HIS A N 1
ATOM 1051 C CA . HIS A 1 146 ? 1.762 11.682 11.634 1.00 95.44 146 HIS A CA 1
ATOM 1052 C C . HIS A 1 146 ? 1.534 10.406 10.806 1.00 95.44 146 HIS A C 1
ATOM 1054 O O . HIS A 1 146 ? 0.773 9.522 11.194 1.00 95.44 146 HIS A O 1
ATOM 1060 N N . LEU A 1 147 ? 2.187 10.328 9.648 1.00 97.44 147 LEU A N 1
ATOM 1061 C CA . LEU A 1 147 ? 2.120 9.194 8.730 1.00 97.44 147 LEU A CA 1
ATOM 1062 C C . LEU A 1 147 ? 3.134 8.121 9.129 1.00 97.44 147 LEU A C 1
ATOM 1064 O O . LEU A 1 147 ? 4.279 8.447 9.444 1.00 97.44 147 LEU A O 1
ATOM 1068 N N . ASN A 1 148 ? 2.739 6.849 9.083 1.00 98.25 148 ASN A N 1
ATOM 1069 C CA . ASN A 1 148 ? 3.591 5.755 9.548 1.00 98.25 148 ASN A CA 1
ATOM 1070 C C . ASN A 1 148 ? 3.704 4.639 8.503 1.00 98.25 148 ASN A C 1
ATOM 1072 O O . ASN A 1 148 ? 2.703 4.116 8.013 1.00 98.25 148 ASN A O 1
ATOM 1076 N N . VAL A 1 149 ? 4.939 4.224 8.223 1.00 98.25 149 VAL A N 1
ATOM 1077 C CA . VAL A 1 149 ? 5.262 2.986 7.500 1.00 98.25 149 VAL A CA 1
ATOM 1078 C C . VAL A 1 149 ? 6.094 2.141 8.446 1.00 98.25 149 VAL A C 1
ATOM 1080 O O . VAL A 1 149 ? 7.174 2.574 8.848 1.00 98.25 149 VAL A O 1
ATOM 1083 N N . VAL A 1 150 ? 5.595 0.971 8.847 1.00 97.19 150 VAL A N 1
ATOM 1084 C CA . VAL A 1 150 ? 6.281 0.165 9.865 1.00 97.19 150 VAL A CA 1
ATOM 1085 C C . VAL A 1 150 ? 6.362 -1.300 9.479 1.00 97.19 150 VAL A C 1
ATOM 1087 O O . VAL A 1 150 ? 5.360 -1.906 9.127 1.00 97.19 150 VAL A O 1
ATOM 1090 N N . ASP A 1 151 ? 7.544 -1.900 9.602 1.00 94.06 151 ASP A N 1
ATOM 1091 C CA . ASP A 1 151 ? 7.754 -3.325 9.317 1.00 94.06 151 ASP A CA 1
ATOM 1092 C C . ASP A 1 151 ? 7.292 -3.724 7.901 1.00 94.06 151 ASP A C 1
ATOM 1094 O O . ASP A 1 151 ? 6.660 -4.761 7.699 1.00 94.06 151 ASP A O 1
ATOM 1098 N N . CYS A 1 152 ? 7.569 -2.861 6.918 1.00 94.12 152 CYS A N 1
ATOM 1099 C CA . CYS A 1 152 ? 7.236 -3.094 5.515 1.00 94.12 152 CYS A CA 1
ATOM 1100 C C . CYS A 1 152 ? 8.475 -3.480 4.702 1.00 94.12 152 CYS A C 1
ATOM 1102 O O . CYS A 1 152 ? 9.559 -2.933 4.908 1.00 94.12 152 CYS A O 1
ATOM 1104 N N . THR A 1 153 ? 8.293 -4.372 3.728 1.00 93.44 153 THR A N 1
ATOM 1105 C CA . THR A 1 153 ? 9.325 -4.730 2.740 1.00 93.44 153 THR A CA 1
ATOM 1106 C C . THR A 1 153 ? 8.865 -4.279 1.356 1.00 93.44 153 THR A C 1
ATOM 1108 O O . THR A 1 153 ? 7.761 -4.626 0.948 1.00 93.44 153 THR A O 1
ATOM 1111 N N . LEU A 1 154 ? 9.677 -3.511 0.624 1.00 95.25 154 LEU A N 1
ATOM 1112 C CA . LEU A 1 154 ? 9.338 -3.047 -0.728 1.00 95.25 154 LEU A CA 1
ATOM 1113 C C . LEU A 1 154 ? 10.236 -3.736 -1.763 1.00 95.25 154 LEU A C 1
ATOM 1115 O O . LEU A 1 154 ? 11.453 -3.562 -1.736 1.00 95.25 154 LEU A O 1
ATOM 1119 N N . LEU A 1 155 ? 9.641 -4.517 -2.665 1.00 94.19 155 LEU A N 1
ATOM 1120 C CA . LEU A 1 155 ? 10.323 -5.246 -3.733 1.00 94.19 155 LEU A CA 1
ATOM 1121 C C . LEU A 1 155 ? 10.012 -4.580 -5.070 1.00 94.19 155 LEU A C 1
ATOM 1123 O O . LEU A 1 155 ? 8.875 -4.591 -5.543 1.00 94.19 155 LEU A O 1
ATOM 1127 N N . ASN A 1 156 ? 11.060 -4.036 -5.677 1.00 95.75 156 ASN A N 1
ATOM 1128 C CA . ASN A 1 156 ? 11.055 -3.438 -7.007 1.00 95.75 156 ASN A CA 1
ATOM 1129 C C . ASN A 1 156 ? 10.086 -2.249 -7.235 1.00 95.75 156 ASN A C 1
ATOM 1131 O O . ASN A 1 156 ? 9.635 -2.082 -8.368 1.00 95.75 156 ASN A O 1
ATOM 1135 N N . PRO A 1 157 ? 9.742 -1.386 -6.253 1.00 97.56 157 PRO A N 1
ATOM 1136 C CA . PRO A 1 157 ? 9.091 -0.129 -6.615 1.00 97.56 157 PRO A CA 1
ATOM 1137 C C . PRO A 1 157 ? 10.060 0.754 -7.418 1.00 97.56 157 PRO A C 1
ATOM 1139 O O . PRO A 1 157 ? 11.253 0.798 -7.116 1.00 97.56 157 PRO A O 1
ATOM 1142 N N . TYR A 1 158 ? 9.546 1.508 -8.393 1.00 98.38 158 TYR A N 1
ATOM 1143 C CA . TYR A 1 158 ? 10.341 2.536 -9.078 1.00 98.38 158 TYR A CA 1
ATOM 1144 C C . TYR A 1 158 ? 10.543 3.767 -8.178 1.00 98.38 158 TYR A C 1
ATOM 1146 O O . TYR A 1 158 ? 11.661 4.240 -7.982 1.00 98.38 158 TYR A O 1
ATOM 1154 N N . LEU A 1 159 ? 9.458 4.240 -7.559 1.00 98.50 159 LEU A N 1
ATOM 1155 C CA . LEU A 1 159 ? 9.457 5.272 -6.525 1.00 98.50 159 LEU A CA 1
ATOM 1156 C C . LEU A 1 159 ? 8.975 4.654 -5.206 1.00 98.50 159 LEU A C 1
ATOM 1158 O O . LEU A 1 159 ? 7.881 4.102 -5.138 1.00 98.50 159 LEU A O 1
ATOM 1162 N N . GLY A 1 160 ? 9.802 4.708 -4.159 1.00 98.44 160 GLY A N 1
ATOM 1163 C CA . GLY A 1 160 ? 9.558 4.001 -2.895 1.00 98.44 160 GLY A CA 1
ATOM 1164 C C . GLY A 1 160 ? 8.524 4.673 -1.987 1.00 98.44 160 GLY A C 1
ATOM 1165 O O . GLY A 1 160 ? 7.347 4.324 -2.002 1.00 98.44 160 GLY A O 1
ATOM 1166 N N . ILE A 1 161 ? 8.975 5.610 -1.152 1.00 98.50 161 ILE A N 1
ATOM 1167 C CA . ILE A 1 161 ? 8.143 6.295 -0.154 1.00 98.50 161 ILE A CA 1
ATOM 1168 C C . ILE A 1 161 ? 8.330 7.805 -0.307 1.00 98.50 161 ILE A C 1
ATOM 1170 O O . ILE A 1 161 ? 9.469 8.268 -0.350 1.00 98.50 161 ILE A O 1
ATOM 1174 N N . ASP A 1 162 ? 7.232 8.561 -0.333 1.00 98.12 162 ASP A N 1
ATOM 1175 C CA . ASP A 1 162 ? 7.252 10.026 -0.364 1.00 98.12 162 ASP A CA 1
ATOM 1176 C C . ASP A 1 162 ? 6.341 10.649 0.695 1.00 98.12 162 ASP A C 1
ATOM 1178 O O . ASP A 1 162 ? 5.117 10.591 0.596 1.00 98.12 162 ASP A O 1
ATOM 1182 N N . PHE A 1 163 ? 6.963 11.307 1.676 1.00 96.56 163 PHE A N 1
ATOM 1183 C CA . PHE A 1 163 ? 6.315 12.190 2.655 1.00 96.56 163 PHE A CA 1
ATOM 1184 C C . PHE A 1 163 ? 6.759 13.656 2.503 1.00 96.56 163 PHE A C 1
ATOM 1186 O O . PHE A 1 163 ? 6.473 14.479 3.369 1.00 96.56 163 PHE A O 1
ATOM 1193 N N . GLY A 1 164 ? 7.485 13.988 1.430 1.00 95.50 164 GLY A N 1
ATOM 1194 C CA . GLY A 1 164 ? 8.020 15.325 1.185 1.00 95.50 164 GLY A CA 1
ATOM 1195 C C . GLY A 1 164 ? 7.106 16.188 0.318 1.00 95.50 164 GLY A C 1
ATOM 1196 O O . GLY A 1 164 ? 6.936 17.368 0.612 1.00 95.50 164 GLY A O 1
ATOM 1197 N N . THR A 1 165 ? 6.487 15.614 -0.720 1.00 94.81 165 THR A N 1
ATOM 1198 C CA . THR A 1 165 ? 5.707 16.384 -1.714 1.00 94.81 165 THR A CA 1
ATOM 1199 C C . THR A 1 165 ? 4.543 17.166 -1.103 1.00 94.81 165 THR A C 1
ATOM 1201 O O . THR A 1 165 ? 4.243 18.272 -1.549 1.00 94.81 165 THR A O 1
ATOM 1204 N N . TYR A 1 166 ? 3.893 16.609 -0.079 1.00 93.00 166 TYR A N 1
ATOM 1205 C CA . TYR A 1 166 ? 2.740 17.212 0.598 1.00 93.00 166 TYR A CA 1
ATOM 1206 C C . TYR A 1 166 ? 3.002 17.463 2.087 1.00 93.00 166 TYR A C 1
ATOM 1208 O O . TYR A 1 166 ? 2.075 17.413 2.895 1.00 93.00 166 TYR A O 1
ATOM 1216 N N . ALA A 1 167 ? 4.266 17.689 2.457 1.00 81.81 167 ALA A N 1
ATOM 1217 C CA . ALA A 1 167 ? 4.622 18.049 3.822 1.00 81.81 167 ALA A CA 1
ATOM 1218 C C . ALA A 1 167 ? 3.946 19.374 4.231 1.00 81.81 167 ALA A C 1
ATOM 1220 O O . ALA A 1 167 ? 3.852 20.306 3.428 1.00 81.81 167 ALA A O 1
ATOM 1221 N N . HIS A 1 168 ? 3.473 19.430 5.478 1.00 64.56 168 HIS A N 1
ATOM 1222 C CA . HIS A 1 168 ? 2.865 20.611 6.099 1.00 64.56 168 HIS A CA 1
ATOM 1223 C C . HIS A 1 168 ? 3.866 21.372 6.965 1.00 64.56 168 HIS A C 1
ATOM 1225 O O . HIS A 1 168 ? 4.656 20.702 7.669 1.00 64.56 168 HIS A O 1
#

pLDDT: mean 89.46, std 16.36, range [34.31, 98.88]